Protein AF-A0A0G2YHU0-F1 (afdb_monomer_lite)

pLDDT: mean 93.47, std 5.6, range [60.09, 98.0]

InterPro domains:
  IPR000568 ATP synthase, F0 complex, subunit A [PF00119] (17-122)
  IPR035908 ATP synthase, F0 complex, subunit A superfamily [G3DSA:1.20.120.220] (62-128)
  IPR035908 ATP synthase, F0 complex, subunit A superfamily [SSF81336] (62-127)
  IPR045083 ATP synthase, F0 complex, subunit A, bacterial/mitochondria [PTHR11410] (7-128)

Sequence (128 aa):
MNENLFASFATPTMMGLPIVILIIMFPSMMFPTPNRLITNRLTTLQQWLIQLTSKQMMTIHNKKGQTWTLMLMSLILFIGSTNLLGLLPHSFTPTTQLSMNLGMAIPLWAGAVITGFRYKTKASLAHF

Secondary structure (DSSP, 8-state):
-HHHHHGGGSPPEETTEETHHHHHHHHHHTS----SSS--HHHHHHHHHHHHHHHHHHTTS-TTGGGGHHHHHHHHHHHHHHHHHTTSTT---GGGSHHHHHHHHHHHHHHHHHHHHHHHHHHHHHT-

Structure (mmCIF, N/CA/C/O backbone):
data_AF-A0A0G2YHU0-F1
#
_entry.id   AF-A0A0G2YHU0-F1
#
loop_
_atom_site.group_PDB
_atom_site.id
_atom_site.type_symbol
_atom_site.label_atom_id
_atom_site.label_alt_id
_atom_site.label_comp_id
_atom_site.label_asym_id
_atom_site.label_entity_id
_atom_site.label_seq_id
_atom_site.pdbx_PDB_ins_code
_atom_site.Cartn_x
_atom_site.Cartn_y
_atom_site.Cartn_z
_atom_site.occupancy
_atom_site.B_iso_or_equiv
_atom_site.auth_seq_id
_atom_site.auth_comp_id
_atom_site.auth_asym_id
_atom_site.auth_atom_id
_atom_site.pdbx_PDB_model_num
ATOM 1 N N . MET A 1 1 ? 0.581 1.661 -36.423 1.00 60.09 1 MET A N 1
ATOM 2 C CA . MET A 1 1 ? 1.246 2.429 -35.343 1.00 60.09 1 MET A CA 1
ATOM 3 C C . MET A 1 1 ? 0.395 2.559 -34.080 1.00 60.09 1 MET A C 1
ATOM 5 O O . MET A 1 1 ? 0.987 2.510 -33.013 1.00 60.09 1 MET A O 1
ATOM 9 N N . ASN A 1 2 ? -0.942 2.663 -34.159 1.00 61.50 2 ASN A N 1
ATOM 10 C CA . ASN A 1 2 ? -1.794 2.845 -32.968 1.00 61.50 2 ASN A CA 1
ATOM 11 C C . ASN A 1 2 ? -1.689 1.732 -31.908 1.00 61.50 2 ASN A C 1
ATOM 13 O O . ASN A 1 2 ? -1.713 2.041 -30.722 1.00 61.50 2 ASN A O 1
ATOM 17 N N . GLU A 1 3 ? -1.522 0.464 -32.294 1.00 66.69 3 GLU A N 1
ATOM 18 C CA . GLU A 1 3 ? -1.459 -0.634 -31.311 1.00 66.69 3 GLU A CA 1
ATOM 19 C C . GLU A 1 3 ? -0.135 -0.701 -30.537 1.00 66.69 3 GLU A C 1
ATOM 21 O O . GLU A 1 3 ? -0.108 -1.144 -29.390 1.00 66.69 3 GLU A O 1
ATOM 26 N N . ASN A 1 4 ? 0.958 -0.175 -31.102 1.00 79.38 4 ASN A N 1
ATOM 27 C CA . ASN A 1 4 ? 2.273 -0.231 -30.457 1.00 79.38 4 ASN A CA 1
ATOM 28 C C . ASN A 1 4 ? 2.340 0.620 -29.181 1.00 79.38 4 ASN A C 1
ATOM 30 O O . ASN A 1 4 ? 3.145 0.328 -28.302 1.00 79.38 4 ASN A O 1
ATOM 34 N N . LEU A 1 5 ? 1.490 1.646 -29.059 1.00 85.31 5 LEU A N 1
ATOM 35 C CA . LEU A 1 5 ? 1.398 2.461 -27.844 1.00 85.31 5 LEU A CA 1
ATOM 36 C C . LEU A 1 5 ? 0.709 1.709 -26.697 1.00 85.31 5 LEU A C 1
ATOM 38 O O . LEU A 1 5 ? 1.032 1.946 -25.535 1.00 85.31 5 LEU A O 1
ATOM 42 N N . PHE A 1 6 ? -0.217 0.796 -27.013 1.00 88.56 6 PHE A N 1
ATOM 43 C CA . PHE A 1 6 ? -0.981 0.050 -26.012 1.00 88.56 6 PHE A CA 1
ATOM 44 C C . PHE A 1 6 ? -0.395 -1.322 -25.676 1.00 88.56 6 PHE A C 1
ATOM 46 O O . PHE A 1 6 ? -0.786 -1.918 -24.672 1.00 88.56 6 PHE A O 1
ATOM 53 N N . ALA A 1 7 ? 0.575 -1.800 -26.459 1.00 87.75 7 ALA A N 1
ATOM 54 C CA . ALA A 1 7 ? 1.242 -3.080 -26.238 1.00 87.75 7 ALA A CA 1
ATOM 55 C C . ALA A 1 7 ? 1.807 -3.221 -24.810 1.00 87.75 7 ALA A C 1
ATOM 57 O O . ALA A 1 7 ? 1.700 -4.288 -24.215 1.00 87.75 7 ALA A O 1
ATOM 58 N N . SER A 1 8 ? 2.321 -2.136 -24.220 1.00 85.25 8 SER A N 1
ATOM 59 C CA . SER A 1 8 ? 2.846 -2.131 -22.845 1.00 85.25 8 SER A CA 1
ATOM 60 C C . SER A 1 8 ? 1.781 -2.326 -21.759 1.00 85.25 8 SER A C 1
ATOM 62 O O . SER A 1 8 ? 2.130 -2.668 -20.633 1.00 85.25 8 SER A O 1
ATOM 64 N N . PHE A 1 9 ? 0.497 -2.114 -22.067 1.00 90.38 9 PHE A N 1
ATOM 65 C CA . PHE A 1 9 ? -0.610 -2.342 -21.132 1.00 90.38 9 PHE A CA 1
ATOM 66 C C . PHE A 1 9 ? -1.238 -3.725 -21.294 1.00 90.38 9 PHE A C 1
ATOM 68 O O . PHE A 1 9 ? -1.988 -4.150 -20.417 1.00 90.38 9 PHE A O 1
ATOM 75 N N . ALA A 1 10 ? -0.950 -4.445 -22.380 1.00 91.62 10 ALA A N 1
ATOM 76 C CA . ALA A 1 10 ? -1.427 -5.810 -22.546 1.00 91.62 10 ALA A CA 1
ATOM 77 C C . ALA A 1 10 ? -0.808 -6.716 -21.473 1.00 91.62 10 ALA A C 1
ATOM 79 O O . ALA A 1 10 ? 0.383 -6.637 -21.177 1.00 91.62 10 ALA A O 1
ATOM 80 N N . THR A 1 11 ? -1.623 -7.584 -20.874 1.00 91.25 11 THR A N 1
ATOM 81 C CA . THR A 1 11 ? -1.160 -8.503 -19.830 1.00 91.25 11 THR A CA 1
ATOM 82 C C . THR A 1 11 ? -0.108 -9.463 -20.398 1.00 91.25 11 THR A C 1
ATOM 84 O O . THR A 1 11 ? -0.439 -10.227 -21.309 1.00 91.25 11 THR A O 1
ATOM 87 N N . PRO A 1 12 ? 1.134 -9.479 -19.880 1.00 91.50 12 PRO A N 1
ATOM 88 C CA . PRO A 1 12 ? 2.187 -10.332 -20.414 1.00 91.50 12 PRO A CA 1
ATOM 89 C C . PRO A 1 12 ? 1.901 -11.819 -20.172 1.00 91.50 12 PRO A C 1
ATOM 91 O O . PRO A 1 12 ? 1.758 -12.280 -19.034 1.00 91.50 12 PRO A O 1
ATOM 94 N N . THR A 1 13 ? 1.887 -12.579 -21.264 1.00 92.88 13 THR A N 1
ATOM 95 C CA . THR A 1 13 ? 1.792 -14.043 -21.282 1.00 92.88 13 THR A CA 1
ATOM 96 C C . THR A 1 13 ? 2.961 -14.619 -22.074 1.00 92.88 13 THR A C 1
ATOM 98 O O . THR A 1 13 ? 3.252 -14.132 -23.165 1.00 92.88 13 THR A O 1
ATOM 101 N N . MET A 1 14 ? 3.611 -15.670 -21.576 1.00 92.50 14 MET A N 1
ATOM 102 C CA . MET A 1 14 ? 4.682 -16.382 -22.287 1.00 92.50 14 MET A CA 1
ATOM 103 C C . MET A 1 14 ? 4.335 -17.864 -22.336 1.00 92.50 14 MET A C 1
ATOM 105 O O . MET A 1 14 ? 3.981 -18.446 -21.316 1.00 92.50 14 MET A O 1
ATOM 109 N N . MET A 1 15 ? 4.396 -18.463 -23.531 1.00 92.19 15 MET A N 1
ATOM 110 C CA . MET A 1 15 ? 4.031 -19.872 -23.763 1.00 92.19 15 MET A CA 1
ATOM 111 C C . MET A 1 15 ? 2.635 -20.244 -23.214 1.00 92.19 15 MET A C 1
ATOM 113 O O . MET A 1 15 ? 2.426 -21.343 -22.713 1.00 92.19 15 MET A O 1
ATOM 117 N N . GLY A 1 16 ? 1.678 -19.308 -23.265 1.00 90.62 16 GLY A N 1
ATOM 118 C CA . GLY A 1 16 ? 0.319 -19.502 -22.737 1.00 90.62 16 GLY A CA 1
ATOM 119 C C . GLY A 1 16 ? 0.177 -19.366 -21.214 1.00 90.62 16 GLY A C 1
ATOM 120 O O . GLY A 1 16 ? -0.939 -19.450 -20.709 1.00 90.62 16 GLY A O 1
ATOM 121 N N . LEU A 1 17 ? 1.263 -19.109 -20.476 1.00 92.75 17 LEU A N 1
ATOM 122 C CA . LEU A 1 17 ? 1.236 -18.884 -19.029 1.00 92.75 17 LEU A CA 1
ATOM 123 C C . LEU A 1 17 ? 1.230 -17.380 -18.694 1.00 92.75 17 LEU A C 1
ATOM 125 O O . LEU A 1 17 ? 2.018 -16.621 -19.270 1.00 92.75 17 LEU A O 1
ATOM 129 N N . PRO A 1 18 ? 0.384 -16.922 -17.750 1.00 91.62 18 PRO A N 1
ATOM 130 C CA . PRO A 1 18 ? 0.353 -15.525 -17.330 1.00 91.62 18 PRO A CA 1
ATOM 131 C C . PRO A 1 18 ? 1.570 -15.186 -16.458 1.00 91.62 18 PRO A C 1
ATOM 133 O O . PRO A 1 18 ? 1.676 -15.618 -15.311 1.00 91.62 18 PRO A O 1
ATOM 136 N N . ILE A 1 19 ? 2.473 -14.346 -16.971 1.00 93.81 19 ILE A N 1
ATOM 137 C CA . ILE A 1 19 ? 3.675 -13.896 -16.239 1.00 93.81 19 ILE A CA 1
ATOM 138 C C . ILE A 1 19 ? 3.322 -12.822 -15.204 1.00 93.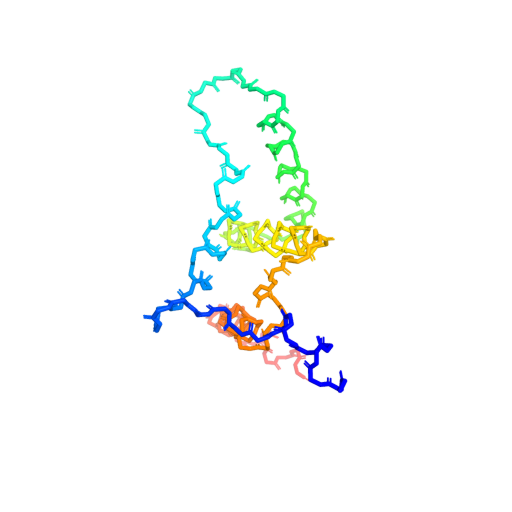81 19 ILE A C 1
ATOM 140 O O . ILE A 1 19 ? 4.078 -12.574 -14.268 1.00 93.81 19 ILE A O 1
ATOM 144 N N . VAL A 1 20 ? 2.140 -12.214 -15.330 1.00 93.50 20 VAL A N 1
ATOM 145 C CA . VAL A 1 20 ? 1.627 -11.178 -14.423 1.00 93.50 20 VAL A CA 1
ATOM 146 C C . VAL A 1 20 ? 1.754 -11.578 -12.949 1.00 93.50 20 VAL A C 1
ATOM 148 O O . VAL A 1 20 ? 2.082 -10.733 -12.124 1.00 93.50 20 VAL A O 1
ATOM 151 N N . ILE A 1 21 ? 1.576 -12.860 -12.614 1.00 92.50 21 ILE A N 1
ATOM 152 C CA . ILE A 1 21 ? 1.704 -13.362 -11.238 1.00 92.50 21 ILE A CA 1
ATOM 153 C C . ILE A 1 21 ? 3.120 -13.129 -10.690 1.00 92.50 21 ILE A C 1
ATOM 155 O O . ILE A 1 21 ? 3.273 -12.652 -9.567 1.00 92.50 21 ILE A O 1
ATOM 159 N N . LEU A 1 22 ? 4.158 -13.400 -11.485 1.00 93.00 22 LEU A N 1
ATOM 160 C CA . LEU A 1 22 ? 5.547 -13.160 -11.083 1.00 93.00 22 LEU A CA 1
ATOM 161 C C . LEU A 1 22 ? 5.812 -11.667 -10.873 1.00 93.00 22 LEU A C 1
ATOM 163 O O . LEU A 1 22 ? 6.460 -11.287 -9.900 1.00 93.00 22 LEU A O 1
ATOM 167 N N . ILE A 1 23 ? 5.258 -10.821 -11.744 1.00 93.50 23 ILE A N 1
ATOM 168 C CA . ILE A 1 23 ? 5.397 -9.362 -11.655 1.00 93.50 23 ILE A CA 1
ATOM 169 C C . ILE A 1 23 ? 4.712 -8.829 -10.391 1.00 93.50 23 ILE A C 1
ATOM 171 O O . ILE A 1 23 ? 5.285 -8.003 -9.689 1.00 93.50 23 ILE A O 1
ATOM 175 N N . ILE A 1 24 ? 3.520 -9.333 -10.055 1.00 95.12 24 ILE A N 1
ATOM 176 C CA . ILE A 1 24 ? 2.794 -8.964 -8.829 1.00 95.12 24 ILE A CA 1
ATOM 177 C C . ILE A 1 24 ? 3.562 -9.390 -7.571 1.00 95.12 24 ILE A C 1
ATOM 179 O O . ILE A 1 24 ? 3.538 -8.674 -6.572 1.00 95.12 24 ILE A O 1
ATOM 183 N N . MET A 1 25 ? 4.256 -10.530 -7.602 1.00 94.31 25 MET A N 1
ATOM 184 C CA . MET A 1 25 ? 5.031 -11.021 -6.458 1.00 94.31 25 MET A CA 1
ATOM 185 C C . MET A 1 25 ? 6.376 -10.307 -6.292 1.00 94.31 25 MET A C 1
ATOM 187 O O . MET A 1 25 ? 6.897 -10.243 -5.179 1.00 94.31 25 MET A O 1
ATOM 191 N N . PHE A 1 26 ? 6.938 -9.737 -7.358 1.00 94.44 26 PHE A N 1
ATOM 192 C CA . PHE A 1 26 ? 8.269 -9.130 -7.344 1.00 94.44 26 PHE A CA 1
ATOM 193 C C . PHE A 1 26 ? 8.476 -8.029 -6.277 1.00 94.44 26 PHE A C 1
ATOM 195 O O . PHE A 1 26 ? 9.473 -8.101 -5.555 1.00 94.44 26 PHE A O 1
ATOM 202 N N . PRO A 1 27 ? 7.555 -7.063 -6.069 1.00 93.00 27 PRO A N 1
ATOM 203 C CA . PRO A 1 27 ? 7.727 -6.035 -5.044 1.00 93.00 27 PRO A CA 1
ATOM 204 C C . PRO A 1 27 ? 7.888 -6.590 -3.625 1.00 93.00 27 PRO A C 1
ATOM 206 O O . PRO A 1 27 ? 8.575 -5.979 -2.810 1.00 93.00 27 PRO A O 1
ATOM 209 N N . SER A 1 28 ? 7.315 -7.762 -3.321 1.00 92.50 28 SER A N 1
ATOM 210 C CA . SER A 1 28 ? 7.458 -8.386 -1.997 1.00 92.50 28 SER A CA 1
ATOM 211 C C . SER A 1 28 ? 8.910 -8.759 -1.683 1.00 92.50 28 SER A C 1
ATOM 213 O O . SER A 1 28 ? 9.350 -8.635 -0.542 1.00 92.50 28 SER A O 1
ATOM 215 N N . MET A 1 29 ? 9.689 -9.123 -2.705 1.00 93.44 29 MET A N 1
ATOM 216 C CA . MET A 1 29 ? 11.103 -9.470 -2.558 1.00 93.44 29 MET A CA 1
ATOM 217 C C . MET A 1 29 ? 11.969 -8.251 -2.213 1.00 93.44 29 MET A C 1
ATOM 219 O O . MET A 1 29 ? 13.060 -8.408 -1.668 1.00 93.44 29 MET A O 1
ATOM 223 N N . MET A 1 30 ? 11.491 -7.030 -2.489 1.00 93.25 30 MET A N 1
ATOM 224 C CA . MET A 1 30 ? 12.228 -5.796 -2.197 1.00 93.25 30 MET A CA 1
ATOM 225 C C . MET A 1 30 ? 12.220 -5.416 -0.709 1.00 93.25 30 MET A C 1
ATOM 227 O O . MET A 1 30 ? 12.980 -4.528 -0.319 1.00 93.25 30 MET A O 1
ATOM 231 N N . PHE A 1 31 ? 11.404 -6.070 0.125 1.00 94.19 31 PHE A N 1
ATOM 232 C CA . PHE A 1 31 ? 11.267 -5.787 1.558 1.00 94.19 31 PHE A CA 1
ATOM 233 C C . PHE A 1 31 ? 11.764 -6.962 2.420 1.00 94.19 31 PHE A C 1
ATOM 235 O O . PHE A 1 31 ? 10.958 -7.720 2.963 1.00 94.19 31 PHE A O 1
ATOM 242 N N . PRO A 1 32 ? 13.089 -7.149 2.566 1.00 92.50 32 PRO A N 1
ATOM 243 C CA . PRO A 1 32 ? 13.632 -8.233 3.377 1.00 92.50 32 PRO A CA 1
ATOM 244 C C . PRO A 1 32 ? 13.381 -8.016 4.877 1.00 92.50 32 PRO A C 1
ATOM 246 O O . PRO A 1 32 ? 13.513 -6.907 5.397 1.00 92.50 32 PRO A O 1
ATOM 249 N N . THR A 1 33 ? 13.095 -9.105 5.597 1.00 90.69 33 THR A N 1
ATOM 250 C CA . THR A 1 33 ? 12.843 -9.108 7.048 1.00 90.69 33 THR A CA 1
ATOM 251 C C . THR A 1 33 ? 13.985 -9.797 7.810 1.00 90.69 33 THR A C 1
ATOM 253 O O . THR A 1 33 ? 13.961 -11.017 7.989 1.00 90.69 33 THR A O 1
ATOM 256 N N . PRO A 1 34 ? 15.024 -9.060 8.244 1.00 91.00 34 PRO A N 1
ATOM 257 C CA . PRO A 1 34 ? 16.129 -9.631 9.012 1.00 91.00 34 PRO A CA 1
ATOM 258 C C . PRO A 1 34 ? 15.745 -9.869 10.482 1.00 91.00 34 PRO A C 1
ATOM 260 O O . PRO A 1 34 ? 15.119 -9.024 11.112 1.00 91.00 34 PRO A O 1
ATOM 263 N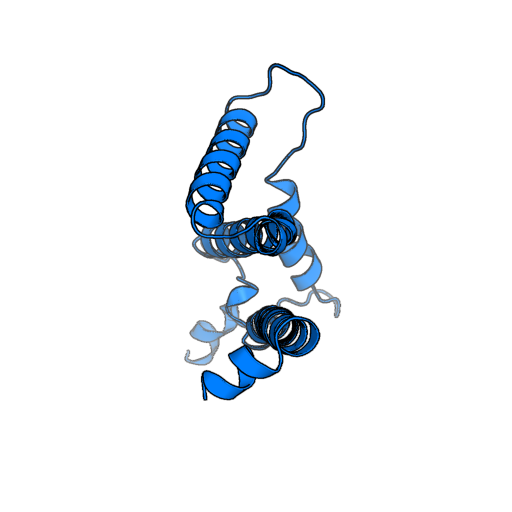 N . ASN A 1 35 ? 16.235 -10.965 11.067 1.00 92.38 35 ASN A N 1
ATOM 264 C CA . ASN A 1 35 ? 16.037 -11.293 12.491 1.00 92.38 35 ASN A CA 1
ATOM 265 C C . ASN A 1 35 ? 17.119 -10.701 13.421 1.00 92.38 35 ASN A C 1
ATOM 267 O O . ASN A 1 35 ? 17.237 -11.101 14.576 1.00 92.38 35 ASN A O 1
ATOM 271 N N . ARG A 1 36 ? 17.963 -9.790 12.920 1.00 92.50 36 ARG A N 1
ATOM 272 C CA . ARG A 1 36 ? 19.052 -9.161 13.690 1.00 92.50 36 ARG A CA 1
ATOM 273 C C . ARG A 1 36 ? 18.618 -7.785 14.189 1.00 92.50 36 ARG A C 1
ATOM 275 O O . ARG A 1 36 ? 17.923 -7.076 13.473 1.00 92.50 36 ARG A O 1
ATOM 282 N N . LEU A 1 37 ? 19.086 -7.388 15.375 1.00 88.75 37 LEU A N 1
ATOM 283 C CA . LEU A 1 37 ? 18.810 -6.063 15.945 1.00 88.75 37 LEU A CA 1
ATOM 284 C C . LEU A 1 37 ? 19.399 -4.932 15.082 1.00 88.75 37 LEU A C 1
ATOM 286 O O . LEU A 1 37 ? 18.721 -3.957 14.776 1.00 88.75 37 LEU A O 1
ATOM 290 N N . ILE A 1 38 ? 20.662 -5.083 14.673 1.00 92.31 38 ILE A N 1
ATOM 291 C CA . ILE A 1 38 ? 21.336 -4.161 13.756 1.00 92.31 38 ILE A CA 1
ATOM 292 C C . ILE A 1 38 ? 21.225 -4.745 12.352 1.00 92.31 38 ILE A C 1
ATOM 294 O O . ILE A 1 38 ? 21.687 -5.859 12.089 1.00 92.31 38 ILE A O 1
ATOM 298 N N . THR A 1 39 ? 20.583 -3.995 11.462 1.00 94.81 39 THR A N 1
ATOM 299 C CA . THR A 1 39 ? 20.281 -4.418 10.093 1.00 94.81 39 THR A CA 1
ATOM 300 C C . THR A 1 39 ? 21.029 -3.553 9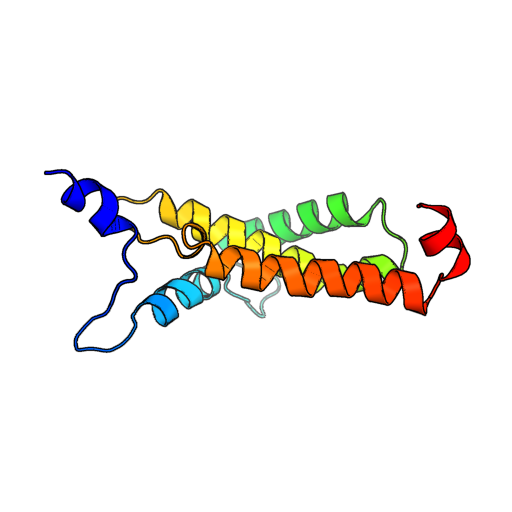.075 1.00 94.81 39 THR A C 1
ATOM 302 O O . THR A 1 39 ? 21.726 -2.603 9.434 1.00 94.81 39 THR A O 1
ATOM 305 N N . ASN A 1 40 ? 20.923 -3.891 7.789 1.00 94.12 40 ASN A N 1
ATOM 306 C CA . ASN A 1 40 ? 21.577 -3.132 6.724 1.00 94.12 40 ASN A CA 1
ATOM 307 C C . ASN A 1 40 ? 20.894 -1.772 6.502 1.00 94.12 40 ASN A C 1
ATOM 309 O O . ASN A 1 40 ? 19.724 -1.582 6.822 1.00 94.12 40 ASN A O 1
ATOM 313 N N . ARG A 1 41 ? 21.603 -0.828 5.868 1.00 94.81 41 ARG A N 1
ATOM 314 C CA . ARG A 1 41 ? 21.095 0.539 5.620 1.00 94.81 41 ARG A CA 1
ATOM 315 C C . ARG A 1 41 ? 19.750 0.578 4.881 1.00 94.81 41 ARG A C 1
ATOM 317 O O . ARG A 1 41 ? 18.926 1.444 5.143 1.00 94.81 41 ARG A O 1
ATOM 324 N N . LEU A 1 42 ? 19.532 -0.358 3.953 1.00 95.00 42 LEU A N 1
ATOM 325 C CA . LEU A 1 42 ? 18.274 -0.452 3.212 1.00 95.00 42 LEU A CA 1
ATOM 326 C C . LEU A 1 42 ? 17.110 -0.840 4.134 1.00 95.00 42 LEU A C 1
ATOM 328 O O . LEU A 1 42 ? 16.071 -0.186 4.125 1.00 95.00 42 LEU A O 1
ATOM 332 N N . THR A 1 43 ? 17.296 -1.873 4.957 1.00 95.19 43 THR A N 1
ATOM 333 C CA . THR A 1 43 ? 16.261 -2.364 5.876 1.00 95.19 43 THR A CA 1
ATOM 334 C C . THR A 1 43 ? 15.966 -1.363 6.982 1.00 95.19 43 THR A C 1
ATOM 336 O O . THR A 1 43 ? 14.803 -1.197 7.338 1.00 95.19 43 THR A O 1
ATOM 339 N N . THR A 1 44 ? 16.973 -0.644 7.489 1.00 95.69 44 THR A N 1
ATOM 340 C CA . THR A 1 44 ? 16.740 0.422 8.475 1.00 95.69 44 THR A CA 1
ATOM 341 C C . THR A 1 44 ? 15.919 1.566 7.881 1.00 95.69 44 THR A C 1
ATOM 343 O O . THR A 1 44 ? 14.997 2.048 8.534 1.00 95.69 44 THR A O 1
ATOM 346 N N . LEU A 1 45 ? 16.189 1.969 6.634 1.00 96.00 45 LEU A N 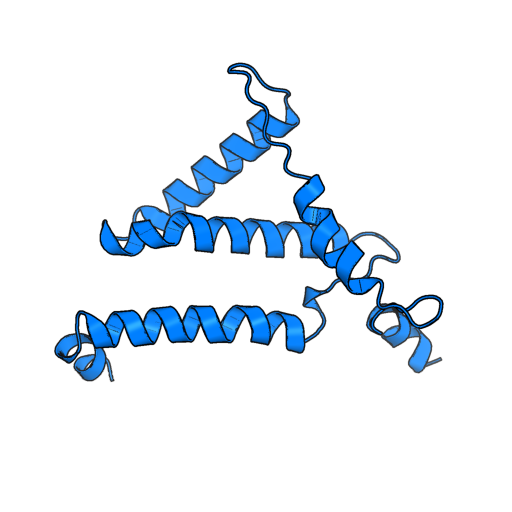1
ATOM 347 C CA . LEU A 1 45 ? 15.417 3.008 5.947 1.00 96.00 45 LEU A CA 1
ATOM 348 C C . LEU A 1 45 ? 13.975 2.562 5.682 1.00 96.00 45 LEU A C 1
ATOM 350 O O . LEU A 1 45 ? 13.045 3.331 5.920 1.00 96.00 45 LEU A O 1
ATOM 354 N N . GLN A 1 46 ? 13.772 1.316 5.245 1.00 95.50 46 GLN A N 1
ATOM 355 C CA . GLN A 1 46 ? 12.436 0.743 5.058 1.00 95.50 46 GLN A CA 1
ATOM 356 C C . GLN A 1 46 ? 11.652 0.698 6.375 1.00 95.50 46 GLN A C 1
ATOM 358 O O . GLN A 1 46 ? 10.512 1.152 6.421 1.00 95.50 46 GLN A O 1
ATOM 363 N N . GLN A 1 47 ? 12.264 0.215 7.460 1.00 95.19 47 GLN A N 1
ATOM 364 C CA . GLN A 1 47 ? 11.643 0.190 8.788 1.00 95.19 47 GLN A CA 1
ATOM 365 C C . GLN A 1 47 ? 11.283 1.597 9.273 1.00 95.19 47 GLN A C 1
ATOM 367 O O . GLN A 1 47 ? 10.178 1.814 9.769 1.00 95.19 47 GLN A O 1
ATOM 372 N N . TRP A 1 48 ? 12.181 2.565 9.077 1.00 96.62 48 TRP A N 1
ATOM 373 C CA . TRP A 1 48 ? 11.939 3.959 9.436 1.00 96.62 48 TRP A CA 1
ATOM 374 C C . TRP A 1 48 ? 10.763 4.558 8.654 1.00 96.62 48 TRP A C 1
ATOM 376 O O . TRP A 1 48 ? 9.881 5.179 9.251 1.00 96.62 48 TRP A O 1
ATOM 386 N N . LEU A 1 49 ? 10.692 4.312 7.342 1.00 96.88 49 LEU A N 1
ATOM 387 C CA . LEU A 1 49 ? 9.586 4.767 6.498 1.00 96.88 49 LEU A CA 1
ATOM 388 C C . LEU A 1 49 ? 8.252 4.153 6.939 1.00 96.88 49 LEU A C 1
ATOM 390 O O . LEU A 1 49 ? 7.262 4.875 7.070 1.00 96.88 49 LEU A O 1
ATOM 394 N N . ILE A 1 50 ? 8.226 2.846 7.219 1.00 96.88 50 ILE A N 1
ATOM 395 C CA . ILE A 1 50 ? 7.031 2.142 7.706 1.00 96.88 50 ILE A CA 1
ATOM 396 C C . ILE A 1 50 ? 6.571 2.726 9.042 1.00 96.88 50 ILE A C 1
ATOM 398 O O . ILE A 1 50 ? 5.388 3.004 9.211 1.00 96.88 50 ILE A O 1
ATOM 402 N N . GLN A 1 51 ? 7.492 2.971 9.974 1.00 96.75 51 GLN A N 1
ATOM 403 C CA . GLN A 1 51 ? 7.160 3.522 11.287 1.00 96.75 51 GLN A CA 1
ATOM 404 C C . GLN A 1 51 ? 6.621 4.954 11.197 1.00 96.75 51 GLN A C 1
ATOM 406 O O . GLN A 1 51 ? 5.665 5.305 11.894 1.00 96.75 51 GLN A O 1
ATOM 411 N N . LEU A 1 52 ? 7.225 5.792 10.353 1.00 98.00 52 LEU A N 1
ATOM 412 C CA . LEU A 1 52 ? 6.792 7.173 10.158 1.00 98.00 52 LEU A CA 1
ATOM 413 C C . LEU A 1 52 ? 5.373 7.221 9.580 1.00 98.00 52 LEU A C 1
ATOM 415 O O . LEU A 1 52 ? 4.497 7.885 10.136 1.00 98.00 52 LEU A O 1
ATOM 419 N N . THR A 1 53 ? 5.148 6.485 8.493 1.00 97.25 53 THR A N 1
ATOM 420 C CA . THR A 1 53 ? 3.859 6.435 7.789 1.00 97.25 53 THR A CA 1
ATOM 421 C C . THR A 1 53 ? 2.766 5.822 8.661 1.00 97.25 53 THR A C 1
ATOM 423 O O . THR A 1 53 ? 1.699 6.423 8.805 1.00 97.25 53 THR A O 1
ATOM 426 N N . SER A 1 54 ? 3.044 4.706 9.345 1.00 97.25 54 SER A N 1
ATOM 427 C CA . SER A 1 54 ? 2.079 4.088 10.259 1.00 97.25 54 SER A CA 1
ATOM 428 C C . SER A 1 54 ? 1.715 5.027 11.404 1.00 97.25 54 SER A C 1
ATOM 430 O O . SER A 1 54 ? 0.542 5.152 11.751 1.00 97.25 54 SER A O 1
ATOM 432 N N . LYS A 1 55 ? 2.703 5.727 11.979 1.00 96.38 55 LYS A N 1
ATOM 433 C CA . LYS A 1 55 ? 2.463 6.697 13.050 1.00 96.38 55 LYS A CA 1
ATOM 434 C C . LYS A 1 55 ? 1.576 7.830 12.552 1.00 96.38 55 LYS A C 1
ATOM 436 O O . LYS A 1 55 ? 0.567 8.106 13.189 1.00 96.38 55 LYS A O 1
ATOM 441 N N . GLN A 1 56 ? 1.918 8.455 11.427 1.00 95.88 56 GLN A N 1
ATOM 442 C CA . GLN A 1 56 ? 1.161 9.586 10.889 1.00 95.88 56 GLN A CA 1
ATOM 443 C C . GLN A 1 56 ? -0.292 9.208 10.582 1.00 95.88 56 GLN A C 1
ATOM 445 O O . GLN A 1 56 ? -1.199 9.897 11.046 1.00 95.88 56 GLN A O 1
ATOM 450 N N . MET A 1 57 ? -0.532 8.081 9.907 1.00 96.06 57 MET A N 1
ATOM 451 C CA . MET A 1 57 ? -1.890 7.660 9.540 1.00 96.06 57 MET A CA 1
ATOM 452 C C . MET A 1 57 ? -2.748 7.250 10.741 1.00 96.06 57 MET A C 1
ATOM 454 O O . MET A 1 57 ? -3.948 7.529 10.787 1.00 96.06 57 MET A O 1
ATOM 458 N N . MET A 1 58 ? -2.154 6.584 11.730 1.00 96.50 58 MET A N 1
ATOM 459 C CA . MET A 1 58 ? -2.910 5.990 12.837 1.00 96.50 58 MET A CA 1
ATOM 460 C C . MET A 1 58 ? -3.141 6.942 14.010 1.00 96.50 58 MET A C 1
ATOM 462 O O . MET A 1 58 ? -3.895 6.593 14.919 1.00 96.50 58 MET A O 1
ATOM 466 N N . THR A 1 59 ? -2.555 8.144 13.987 1.00 96.25 59 THR A N 1
ATOM 467 C CA . THR A 1 59 ? -2.744 9.158 15.042 1.00 96.25 59 THR A CA 1
ATOM 468 C C . THR A 1 59 ? -4.203 9.580 15.220 1.00 96.25 59 THR A C 1
ATOM 470 O O . THR A 1 59 ? -4.640 9.794 16.346 1.00 96.25 59 THR A O 1
ATOM 473 N N . ILE A 1 60 ? -4.966 9.660 14.128 1.00 95.56 60 ILE A N 1
ATOM 474 C CA . ILE A 1 60 ? -6.370 10.111 14.119 1.00 95.56 60 ILE A CA 1
ATOM 475 C C . ILE A 1 60 ? -7.330 8.970 14.516 1.00 95.56 60 ILE A C 1
ATOM 477 O O . ILE A 1 60 ? -8.473 9.196 14.912 1.00 95.56 60 ILE A 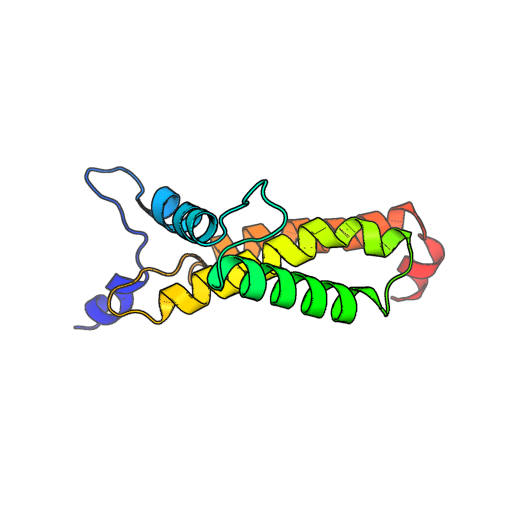O 1
ATOM 481 N N . HIS A 1 61 ? -6.872 7.719 14.427 1.00 95.56 61 HIS A N 1
ATOM 482 C CA . HIS A 1 61 ? -7.710 6.538 14.589 1.00 95.56 61 HIS A CA 1
ATOM 483 C C . HIS A 1 61 ? -7.733 6.038 16.040 1.00 95.56 61 HIS A C 1
ATOM 485 O O . HIS A 1 61 ? -6.725 6.017 16.743 1.00 95.56 61 HIS A O 1
ATOM 491 N N . ASN A 1 62 ? -8.898 5.561 16.488 1.00 95.06 62 ASN A N 1
ATOM 492 C CA . ASN A 1 62 ? -9.042 4.909 17.792 1.00 95.06 62 ASN A CA 1
ATOM 493 C C . ASN A 1 62 ? -8.442 3.486 17.796 1.00 95.06 62 ASN A C 1
ATOM 495 O O . ASN A 1 62 ? -8.134 2.926 16.746 1.00 95.06 62 ASN A O 1
ATOM 499 N N . LYS A 1 63 ? -8.353 2.849 18.974 1.00 93.94 63 LYS A N 1
ATOM 500 C CA . LYS A 1 63 ? -7.793 1.488 19.126 1.00 93.94 63 LYS A CA 1
ATOM 501 C C . LYS A 1 63 ? -8.423 0.446 18.188 1.00 93.94 63 LYS A C 1
ATOM 503 O O . LYS A 1 63 ? -7.725 -0.437 17.707 1.00 93.94 63 LYS A O 1
ATOM 508 N N . LYS A 1 64 ? -9.732 0.545 17.910 1.00 93.06 64 LYS A N 1
ATOM 509 C CA . LYS A 1 64 ? -10.410 -0.356 16.961 1.00 93.06 64 LYS A CA 1
ATOM 510 C C . LYS A 1 64 ? -9.963 -0.087 15.522 1.00 93.06 64 LYS A C 1
ATOM 512 O O . LYS A 1 64 ? -9.664 -1.039 14.815 1.00 93.06 64 LYS A O 1
ATOM 517 N N . GLY A 1 65 ? -9.858 1.173 15.103 1.00 92.50 65 GLY A N 1
ATOM 518 C CA . GLY A 1 65 ? -9.333 1.546 13.785 1.00 92.50 65 GLY A CA 1
ATOM 519 C C . GLY A 1 65 ? -7.871 1.139 13.598 1.00 92.50 65 GLY A C 1
ATOM 520 O O . GLY A 1 65 ? -7.508 0.621 12.550 1.00 92.50 65 GLY A O 1
ATOM 521 N N . GLN A 1 66 ? -7.054 1.242 14.648 1.00 95.81 66 GLN A N 1
ATOM 522 C CA . GLN A 1 66 ? -5.649 0.821 14.625 1.00 95.81 66 GLN A CA 1
ATOM 523 C C . GLN A 1 66 ? -5.460 -0.683 14.359 1.00 95.81 66 GLN A C 1
ATOM 525 O O . GLN A 1 66 ? -4.383 -1.091 13.930 1.00 95.81 66 GLN A O 1
ATOM 530 N N . THR A 1 67 ? -6.488 -1.524 14.520 1.00 95.94 67 THR A N 1
ATOM 531 C CA . THR A 1 67 ? -6.401 -2.942 14.115 1.00 95.94 67 THR A CA 1
ATOM 532 C C . THR A 1 67 ? -6.215 -3.120 12.603 1.00 95.94 67 THR A C 1
ATOM 534 O O . THR A 1 67 ? -5.648 -4.120 12.172 1.00 95.94 67 THR A O 1
ATOM 537 N N . TRP A 1 68 ? -6.600 -2.126 11.795 1.00 96.44 68 TRP A N 1
ATOM 538 C CA . TRP A 1 68 ? -6.431 -2.127 10.339 1.00 96.44 68 TRP A CA 1
ATOM 539 C C . TRP A 1 68 ? -5.036 -1.678 9.887 1.00 96.44 68 TRP A C 1
ATOM 541 O O . TRP A 1 68 ? -4.750 -1.692 8.690 1.00 96.44 68 TRP A O 1
ATOM 551 N N . THR A 1 69 ? -4.147 -1.306 10.818 1.00 96.94 69 THR A N 1
ATOM 552 C CA . THR A 1 69 ? -2.820 -0.761 10.488 1.00 96.94 69 THR A CA 1
ATOM 553 C C . THR A 1 69 ? -2.039 -1.679 9.562 1.00 96.94 69 THR A C 1
ATOM 555 O O . THR A 1 69 ? -1.526 -1.217 8.551 1.00 96.94 69 THR A O 1
ATOM 558 N N . LEU A 1 70 ? -1.984 -2.980 9.865 1.00 96.81 70 LEU A N 1
ATOM 559 C CA . LEU A 1 70 ? -1.226 -3.938 9.059 1.00 96.81 70 LEU A CA 1
ATOM 560 C C . LEU A 1 70 ? -1.712 -3.969 7.603 1.00 96.81 70 LEU A C 1
ATOM 562 O O . LEU A 1 70 ? -0.900 -3.932 6.685 1.00 96.81 70 LEU A O 1
ATOM 566 N N . MET A 1 71 ? -3.032 -4.001 7.412 1.00 96.81 71 MET A N 1
ATOM 567 C CA . MET A 1 71 ? -3.674 -4.065 6.099 1.00 96.81 71 MET A CA 1
ATOM 568 C C . MET A 1 71 ? -3.466 -2.780 5.289 1.00 96.81 71 MET A C 1
ATOM 570 O O . MET A 1 71 ? -3.174 -2.838 4.099 1.00 96.81 71 MET A O 1
ATOM 574 N N . LEU A 1 72 ? -3.589 -1.612 5.923 1.00 96.88 72 LEU A N 1
ATOM 575 C CA . LEU A 1 72 ? -3.375 -0.331 5.245 1.00 96.88 72 LEU A CA 1
ATOM 576 C C . LEU A 1 72 ? -1.897 -0.111 4.907 1.00 96.88 72 LEU A C 1
ATOM 578 O O . LEU A 1 72 ? -1.577 0.348 3.811 1.00 96.88 72 LEU A O 1
ATOM 582 N N . MET A 1 73 ? -0.993 -0.494 5.811 1.00 97.38 73 MET A N 1
ATOM 583 C CA . MET A 1 73 ? 0.445 -0.402 5.573 1.00 97.38 73 MET A CA 1
ATOM 584 C C . MET A 1 73 ? 0.903 -1.330 4.449 1.00 97.38 73 MET A C 1
ATOM 586 O O . MET A 1 73 ? 1.663 -0.894 3.585 1.00 97.38 73 MET A O 1
ATOM 590 N N . SER A 1 74 ? 0.430 -2.580 4.412 1.00 95.94 74 SER A N 1
ATOM 591 C CA . SER A 1 74 ? 0.778 -3.503 3.327 1.00 95.94 74 SER A CA 1
ATOM 592 C C . SER A 1 74 ? 0.276 -3.001 1.973 1.00 95.94 74 SER A C 1
ATOM 594 O O . SER A 1 74 ? 1.016 -3.065 0.993 1.00 95.94 74 SER A O 1
ATOM 596 N N . LEU A 1 75 ? -0.931 -2.429 1.920 1.00 96.62 75 LEU A N 1
ATOM 597 C CA . LEU A 1 75 ? -1.492 -1.867 0.695 1.00 96.62 75 LEU A CA 1
ATOM 598 C C . LEU A 1 75 ? -0.695 -0.669 0.173 1.00 96.62 75 LEU A C 1
ATOM 600 O O . LEU A 1 75 ? -0.390 -0.614 -1.016 1.00 96.62 75 LE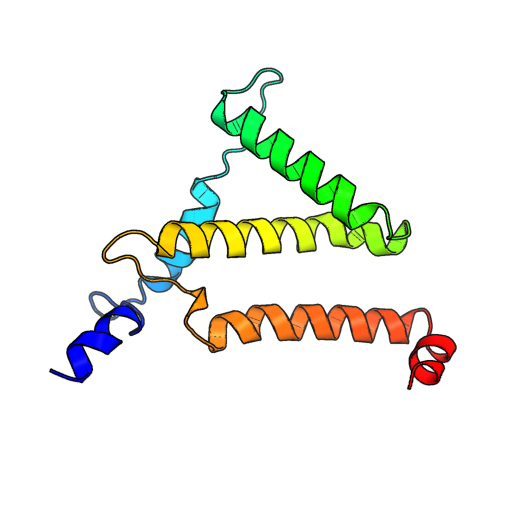U A O 1
ATOM 604 N N . ILE A 1 76 ? -0.330 0.277 1.041 1.00 96.88 76 ILE A N 1
ATOM 605 C CA . ILE A 1 76 ? 0.448 1.456 0.633 1.00 96.88 76 ILE A CA 1
ATOM 606 C C . ILE A 1 76 ? 1.816 1.040 0.101 1.00 96.88 76 ILE A C 1
ATOM 608 O O . ILE A 1 76 ? 2.241 1.529 -0.946 1.00 96.88 76 ILE A O 1
ATOM 612 N N . LEU A 1 77 ? 2.492 0.114 0.785 1.00 96.50 77 LEU A N 1
ATOM 613 C CA . LEU A 1 77 ? 3.779 -0.407 0.329 1.00 96.50 77 LEU A CA 1
ATOM 614 C C . LEU A 1 77 ? 3.644 -1.136 -1.009 1.00 96.50 77 LEU A C 1
ATOM 616 O O . LEU A 1 77 ? 4.470 -0.927 -1.896 1.00 96.50 77 LEU A O 1
ATOM 620 N N . PHE A 1 78 ? 2.600 -1.947 -1.186 1.00 96.31 78 PHE A N 1
ATOM 621 C CA . PHE A 1 78 ? 2.351 -2.675 -2.428 1.00 96.31 78 PHE A CA 1
ATOM 622 C C . PHE A 1 78 ? 2.088 -1.733 -3.611 1.00 96.31 78 PHE A C 1
ATOM 624 O O . PHE A 1 78 ? 2.765 -1.824 -4.635 1.00 96.31 78 PHE A O 1
ATOM 631 N N . ILE A 1 79 ? 1.160 -0.783 -3.472 1.00 97.12 79 ILE A N 1
ATOM 632 C CA . ILE A 1 79 ? 0.836 0.175 -4.540 1.00 97.12 79 ILE A CA 1
ATOM 633 C C . ILE A 1 79 ? 2.033 1.091 -4.821 1.00 97.12 79 ILE A C 1
ATOM 635 O O . ILE A 1 79 ? 2.384 1.321 -5.976 1.00 97.12 79 ILE A O 1
ATOM 639 N N . GLY A 1 80 ? 2.699 1.588 -3.777 1.00 96.81 80 GLY A N 1
ATOM 640 C CA . GLY A 1 80 ? 3.860 2.463 -3.928 1.00 96.81 80 GLY A CA 1
ATOM 641 C C . GLY A 1 80 ? 5.015 1.779 -4.659 1.00 96.81 80 GLY A C 1
ATOM 642 O O . GLY A 1 80 ? 5.568 2.343 -5.599 1.00 96.81 80 GLY A O 1
ATOM 643 N N . SER A 1 81 ? 5.354 0.546 -4.274 1.00 96.06 81 SER A N 1
ATOM 644 C CA . SER A 1 81 ? 6.447 -0.207 -4.902 1.00 96.06 81 SER A CA 1
ATOM 645 C C . SER A 1 81 ? 6.134 -0.633 -6.338 1.00 96.06 81 SER A C 1
ATOM 647 O O . SER A 1 81 ? 6.981 -0.456 -7.212 1.00 96.06 81 SER A O 1
ATOM 649 N N . THR A 1 82 ? 4.922 -1.123 -6.617 1.00 95.69 82 THR A N 1
ATOM 650 C CA . THR A 1 82 ? 4.503 -1.486 -7.986 1.00 95.69 82 THR A CA 1
ATOM 651 C C . THR A 1 82 ? 4.487 -0.283 -8.925 1.00 95.69 82 THR A C 1
ATOM 653 O O . THR A 1 82 ? 4.966 -0.389 -10.053 1.00 95.69 82 THR A O 1
ATOM 656 N N . ASN A 1 83 ? 4.017 0.877 -8.461 1.00 96.69 83 ASN A N 1
ATOM 657 C CA . ASN A 1 83 ? 4.023 2.102 -9.261 1.00 96.69 83 ASN A CA 1
ATOM 658 C C . ASN A 1 83 ? 5.442 2.637 -9.494 1.00 96.69 83 ASN A C 1
ATOM 660 O O . ASN A 1 83 ? 5.746 3.064 -10.604 1.00 96.69 83 ASN A O 1
ATOM 664 N N . LEU A 1 84 ? 6.320 2.589 -8.485 1.00 96.06 84 LEU A N 1
ATOM 665 C CA . LEU A 1 84 ? 7.719 3.010 -8.628 1.00 96.06 84 LEU A CA 1
ATOM 666 C C . LEU A 1 84 ? 8.482 2.133 -9.623 1.00 96.06 84 LEU A C 1
ATOM 668 O O . LEU A 1 84 ? 9.185 2.656 -10.484 1.00 96.06 84 LEU A O 1
ATOM 672 N N . LEU A 1 85 ? 8.314 0.811 -9.542 1.00 94.94 85 LEU A N 1
ATOM 673 C CA . LEU A 1 85 ? 8.887 -0.119 -10.519 1.00 94.94 85 LEU A CA 1
ATOM 674 C C . LEU A 1 85 ? 8.353 0.138 -11.928 1.00 94.94 85 LEU A C 1
ATOM 676 O O . LEU A 1 85 ? 9.087 -0.017 -12.896 1.00 94.94 85 LEU A O 1
ATOM 680 N N . GLY A 1 86 ? 7.107 0.589 -12.017 1.00 93.44 86 GLY A N 1
ATOM 681 C CA . GLY A 1 86 ? 6.435 0.961 -13.249 1.00 93.44 86 GLY A CA 1
ATOM 682 C C . GLY A 1 86 ? 7.006 2.126 -14.034 1.00 93.44 86 GLY A C 1
ATOM 683 O O . GLY A 1 86 ? 6.696 2.290 -15.211 1.00 93.44 86 GLY A O 1
ATOM 684 N N . LEU A 1 87 ? 7.818 2.956 -13.386 1.00 94.56 87 LEU A N 1
ATOM 685 C CA . LEU A 1 87 ? 8.502 4.062 -14.046 1.00 94.56 87 LEU A CA 1
ATOM 686 C C . LEU A 1 87 ? 9.735 3.585 -14.825 1.00 94.56 87 LEU A C 1
ATOM 688 O O . LEU A 1 87 ? 10.302 4.354 -15.600 1.00 94.56 87 LEU A O 1
ATOM 692 N N . LEU A 1 88 ? 10.167 2.334 -14.624 1.00 94.56 88 LEU A N 1
ATOM 693 C CA . LEU A 1 88 ? 11.306 1.775 -15.340 1.00 94.56 88 LEU A CA 1
ATOM 694 C C . LEU A 1 88 ? 10.944 1.507 -16.811 1.00 94.56 88 LEU A C 1
ATOM 696 O O . LEU A 1 88 ? 9.828 1.059 -17.102 1.00 94.56 88 LEU A O 1
ATOM 700 N N . PRO A 1 89 ? 11.884 1.721 -17.752 1.00 91.44 89 PRO A N 1
ATOM 701 C CA . PRO A 1 89 ? 11.660 1.426 -19.162 1.00 91.44 89 PRO A CA 1
ATOM 702 C C . PRO A 1 89 ? 11.225 -0.027 -19.371 1.00 91.44 89 PRO A C 1
ATOM 704 O O . PRO A 1 89 ? 11.816 -0.942 -18.802 1.00 91.44 89 PRO A O 1
ATOM 707 N N . HIS A 1 90 ? 10.205 -0.232 -20.209 1.00 89.88 90 HIS A N 1
ATOM 708 C CA . HIS A 1 90 ? 9.663 -1.553 -20.558 1.00 89.88 90 HIS A CA 1
ATOM 709 C C . HIS A 1 90 ? 9.133 -2.387 -19.375 1.00 89.88 90 HIS A C 1
ATOM 711 O O . HIS A 1 90 ? 8.974 -3.601 -19.499 1.00 89.88 90 HIS A O 1
ATOM 717 N N . SER A 1 91 ? 8.827 -1.755 -18.239 1.00 93.00 91 SER A N 1
ATOM 718 C CA . SER A 1 91 ? 8.168 -2.426 -17.120 1.00 93.00 91 SER A CA 1
ATOM 719 C C . SER A 1 91 ? 6.647 -2.472 -17.311 1.00 93.00 91 SER A C 1
ATOM 721 O O . SER A 1 91 ? 6.018 -1.498 -17.722 1.00 93.00 91 SER A O 1
ATOM 723 N N . PHE A 1 92 ? 6.043 -3.624 -17.012 1.00 92.50 92 PHE A N 1
ATOM 724 C CA . PHE A 1 92 ? 4.590 -3.764 -16.944 1.00 92.50 92 PHE A CA 1
ATOM 725 C C . PHE A 1 92 ? 4.110 -3.442 -15.528 1.00 92.50 92 PHE A C 1
ATOM 727 O O . PHE A 1 92 ? 4.607 -4.009 -14.553 1.00 92.50 92 PHE A O 1
ATOM 734 N N . THR A 1 93 ? 3.109 -2.573 -15.414 1.00 93.56 93 THR A N 1
ATOM 735 C CA . THR A 1 93 ? 2.502 -2.165 -14.142 1.00 93.56 93 THR A CA 1
ATOM 736 C C . THR A 1 93 ? 1.141 -2.820 -13.943 1.00 93.56 93 THR A C 1
ATOM 738 O O . THR A 1 93 ? 0.178 -2.439 -14.612 1.00 93.56 93 THR A O 1
ATOM 741 N N . PRO A 1 94 ? 0.991 -3.746 -12.977 1.00 91.94 94 PRO A N 1
ATOM 742 C CA . PRO A 1 94 ? -0.299 -4.382 -12.706 1.00 91.94 94 PRO A CA 1
ATOM 743 C C . PRO A 1 94 ? -1.412 -3.389 -12.329 1.00 91.94 94 PRO A C 1
ATOM 745 O O . PRO A 1 94 ? -2.578 -3.642 -12.608 1.00 91.94 94 PRO A O 1
ATOM 748 N N . THR A 1 95 ? -1.063 -2.245 -11.733 1.00 94.81 95 THR A N 1
ATOM 749 C CA . THR A 1 95 ? -1.990 -1.179 -11.305 1.00 94.81 95 THR A CA 1
ATOM 750 C C . THR A 1 95 ? -2.615 -0.385 -12.458 1.00 94.81 95 THR A C 1
ATOM 752 O O . THR A 1 95 ? -3.579 0.348 -12.234 1.00 94.81 95 THR A O 1
ATOM 755 N N . THR A 1 96 ? -2.121 -0.534 -13.695 1.00 93.81 96 THR A N 1
ATOM 756 C CA . THR A 1 96 ? -2.774 0.052 -14.885 1.00 93.81 96 THR A CA 1
ATOM 757 C C . THR A 1 96 ? -4.047 -0.688 -15.274 1.00 93.81 96 THR A C 1
ATOM 759 O O . THR A 1 96 ? -4.934 -0.111 -15.902 1.00 93.81 96 THR A O 1
ATOM 762 N N . GLN A 1 97 ? -4.172 -1.952 -14.871 1.00 94.81 97 GLN A N 1
ATOM 763 C CA . GLN A 1 97 ? -5.358 -2.751 -15.121 1.00 94.81 97 GLN A CA 1
ATOM 764 C C . GLN A 1 97 ? -6.453 -2.388 -14.118 1.00 94.81 97 GLN A C 1
ATOM 766 O O . GLN A 1 97 ? -6.290 -2.536 -12.905 1.00 94.81 97 GLN A O 1
ATOM 771 N N . LEU A 1 98 ? -7.612 -1.960 -14.628 1.00 94.94 98 LEU A N 1
ATOM 772 C CA . LEU A 1 98 ? -8.766 -1.603 -13.796 1.00 94.94 98 LEU A CA 1
ATOM 773 C C . LEU A 1 98 ? -9.192 -2.760 -12.879 1.00 94.94 98 LEU A C 1
ATOM 775 O O . LEU A 1 98 ? -9.568 -2.531 -11.731 1.00 94.94 98 LEU A O 1
ATOM 779 N N . SER A 1 99 ? -9.092 -3.999 -13.366 1.00 95.38 99 SER A N 1
ATOM 780 C CA . SER A 1 99 ? -9.401 -5.209 -12.600 1.00 95.38 99 SER A CA 1
ATOM 781 C C . SER A 1 99 ? -8.582 -5.312 -11.311 1.00 95.38 99 SER A C 1
ATOM 783 O O . SER A 1 99 ? -9.138 -5.650 -10.266 1.00 95.38 99 SER A O 1
ATOM 785 N N . MET A 1 100 ? -7.296 -4.953 -11.354 1.00 94.44 100 MET A N 1
ATOM 786 C CA . MET A 1 100 ? -6.417 -4.961 -10.184 1.00 94.44 100 MET A CA 1
ATOM 787 C C . MET A 1 100 ? -6.866 -3.921 -9.150 1.00 94.44 100 MET A C 1
ATOM 789 O O . MET A 1 100 ? -6.984 -4.225 -7.962 1.00 94.44 100 MET A O 1
ATOM 793 N N . ASN A 1 101 ? -7.187 -2.708 -9.603 1.00 96.25 101 ASN A N 1
ATOM 794 C CA . ASN A 1 101 ? -7.621 -1.624 -8.720 1.00 96.25 101 ASN A CA 1
ATOM 795 C C . ASN A 1 101 ? -8.974 -1.928 -8.069 1.00 96.25 101 ASN A C 1
ATOM 797 O O . ASN A 1 101 ? -9.122 -1.752 -6.860 1.00 96.25 101 ASN A O 1
ATOM 801 N N . LEU A 1 102 ? -9.943 -2.440 -8.833 1.00 96.75 102 LEU A N 1
ATOM 802 C CA . LEU A 1 102 ? -11.245 -2.848 -8.297 1.00 96.75 102 LEU A CA 1
ATOM 803 C C . LEU A 1 102 ? -11.121 -4.027 -7.327 1.00 96.75 102 LEU A C 1
ATOM 805 O O . LEU A 1 102 ? -11.783 -4.026 -6.287 1.00 96.75 102 LEU A O 1
ATOM 809 N N . GLY A 1 103 ? -10.240 -4.987 -7.625 1.00 96.00 103 GLY A N 1
ATOM 810 C CA . GLY A 1 103 ? -9.957 -6.129 -6.757 1.00 96.00 103 GLY A CA 1
ATOM 811 C C . GLY A 1 103 ? -9.421 -5.727 -5.381 1.00 96.00 103 GLY A C 1
ATOM 812 O O . GLY A 1 103 ? -9.733 -6.384 -4.392 1.00 96.00 103 GLY A O 1
ATOM 813 N N . MET A 1 104 ? -8.676 -4.622 -5.291 1.00 96.19 104 MET A N 1
ATOM 814 C CA . MET A 1 104 ? -8.224 -4.062 -4.012 1.00 96.19 104 MET A CA 1
ATOM 815 C C . MET A 1 104 ? -9.276 -3.151 -3.364 1.00 96.19 104 MET A C 1
ATOM 817 O O . MET A 1 104 ? -9.526 -3.249 -2.163 1.00 96.19 104 MET A O 1
ATOM 821 N N . ALA A 1 105 ? -9.898 -2.260 -4.139 1.00 96.06 105 ALA A N 1
ATOM 822 C CA . ALA A 1 105 ? -10.755 -1.200 -3.613 1.00 96.06 105 ALA A CA 1
ATOM 823 C C . ALA A 1 105 ? -12.076 -1.724 -3.032 1.00 96.06 105 ALA A C 1
ATOM 825 O O . ALA A 1 105 ? -12.455 -1.331 -1.927 1.00 96.06 105 ALA A O 1
ATOM 826 N N . ILE A 1 106 ? -12.770 -2.614 -3.751 1.00 97.56 106 ILE A N 1
ATOM 827 C CA . ILE A 1 106 ? -14.116 -3.065 -3.364 1.00 97.56 106 ILE A CA 1
ATOM 828 C C . ILE A 1 106 ? -14.095 -3.804 -2.018 1.00 97.56 106 ILE A C 1
ATOM 830 O O . ILE A 1 106 ? -14.871 -3.416 -1.141 1.00 97.56 106 ILE A O 1
ATOM 834 N N . PRO A 1 107 ? -13.223 -4.808 -1.783 1.00 96.75 107 PRO A N 1
ATOM 835 C CA . PRO A 1 107 ? -13.223 -5.532 -0.511 1.00 96.75 107 PRO A CA 1
ATOM 836 C C . PRO A 1 107 ? -12.882 -4.643 0.687 1.00 96.75 107 PRO A C 1
ATOM 838 O O . PRO A 1 107 ? -13.495 -4.775 1.746 1.00 96.75 107 PRO A O 1
ATOM 841 N N . LEU A 1 108 ? -11.938 -3.711 0.525 1.00 96.88 108 LEU A N 1
ATOM 842 C CA . LEU A 1 108 ? -11.527 -2.806 1.599 1.00 96.88 108 LEU A CA 1
ATOM 843 C C . LEU A 1 108 ? -12.617 -1.811 1.963 1.00 96.88 108 LEU A C 1
ATOM 845 O O . LEU A 1 108 ? -12.941 -1.647 3.141 1.00 96.88 108 LEU A O 1
ATOM 849 N N . TRP A 1 109 ? -13.205 -1.176 0.953 1.00 97.12 109 TRP A N 1
ATOM 850 C CA . TRP A 1 109 ? -14.300 -0.241 1.156 1.00 97.12 109 TRP A CA 1
ATOM 851 C C . TRP A 1 109 ? -15.519 -0.944 1.759 1.00 97.12 109 TRP A C 1
ATOM 853 O O . TRP A 1 109 ? -16.048 -0.495 2.777 1.00 97.12 109 TRP A O 1
ATOM 863 N N . ALA A 1 110 ? -15.912 -2.094 1.203 1.00 97.56 110 ALA A N 1
ATOM 864 C CA . ALA A 1 110 ? -17.023 -2.880 1.728 1.00 97.56 110 ALA A CA 1
ATOM 865 C C . ALA A 1 110 ? -16.760 -3.310 3.178 1.00 97.56 110 ALA A C 1
ATOM 867 O O . ALA A 1 110 ? -17.643 -3.191 4.025 1.00 97.56 110 ALA A O 1
ATOM 868 N N . GLY A 1 111 ? -15.537 -3.735 3.502 1.00 96.50 111 GLY A N 1
ATOM 869 C CA . GLY A 1 111 ? -15.141 -4.067 4.868 1.00 96.50 111 GLY A CA 1
ATOM 870 C C . GLY A 1 111 ? -15.302 -2.891 5.841 1.00 96.50 111 GLY A C 1
ATOM 871 O O . GLY A 1 111 ? -15.846 -3.069 6.934 1.00 96.50 111 GLY A O 1
ATOM 872 N N . ALA A 1 112 ? -14.902 -1.678 5.452 1.00 95.12 112 ALA A N 1
ATOM 873 C CA . ALA A 1 112 ? -15.084 -0.478 6.273 1.00 95.12 112 ALA A CA 1
ATOM 874 C C . ALA A 1 112 ? -16.573 -0.147 6.494 1.00 95.12 112 ALA A C 1
ATOM 876 O O . ALA A 1 112 ? -17.000 0.108 7.622 1.00 95.12 112 ALA A O 1
ATOM 877 N N . VAL A 1 113 ? -17.388 -0.224 5.442 1.00 96.25 113 VAL A N 1
ATOM 878 C CA . VAL A 1 113 ? -18.834 0.039 5.518 1.00 96.25 113 VAL A CA 1
ATOM 879 C C . VAL A 1 113 ? -19.541 -0.999 6.394 1.00 96.25 113 VAL A C 1
ATOM 881 O O . VAL A 1 113 ? -20.269 -0.642 7.322 1.00 96.25 113 VAL A O 1
ATOM 884 N N . ILE A 1 114 ? -19.280 -2.289 6.169 1.00 96.62 114 ILE A N 1
ATOM 885 C CA . ILE A 1 114 ? -19.887 -3.391 6.929 1.00 96.62 114 ILE A CA 1
ATOM 886 C C . ILE A 1 114 ? -19.477 -3.326 8.404 1.00 96.62 114 ILE A C 1
ATOM 888 O O . ILE A 1 114 ? -20.312 -3.543 9.284 1.00 96.62 114 ILE A O 1
ATOM 892 N N . THR A 1 115 ? -18.217 -3.002 8.712 1.00 95.25 115 THR A N 1
ATOM 893 C CA . THR A 1 115 ? -17.785 -2.823 10.109 1.00 95.25 115 THR A CA 1
ATOM 894 C C . THR A 1 115 ? -18.448 -1.614 10.768 1.00 95.25 115 THR A C 1
ATOM 896 O O . THR A 1 115 ? -18.840 -1.708 11.935 1.00 95.25 115 THR A O 1
ATOM 899 N N . GLY A 1 116 ? -18.646 -0.518 10.031 1.00 94.94 116 GLY A N 1
ATOM 900 C CA . GLY A 1 116 ? -19.427 0.638 10.472 1.00 94.94 116 GLY A CA 1
ATOM 901 C C . GLY A 1 116 ? -20.857 0.256 10.849 1.00 94.94 116 GLY A C 1
ATOM 902 O O . GLY A 1 116 ? -21.274 0.496 11.985 1.00 94.94 116 GLY A O 1
ATOM 903 N N . PHE A 1 117 ? -21.567 -0.431 9.952 1.00 95.75 117 PHE A N 1
ATOM 904 C CA . PHE A 1 117 ? -22.916 -0.925 10.225 1.00 95.75 117 PHE A CA 1
ATOM 905 C C . PHE A 1 117 ? -22.941 -1.903 11.400 1.00 95.75 117 PHE A C 1
ATOM 907 O O . PHE A 1 117 ? -23.750 -1.741 12.304 1.00 95.75 117 PHE A O 1
ATOM 914 N N . ARG A 1 118 ? -22.027 -2.875 11.463 1.00 95.31 118 ARG A N 1
ATOM 915 C CA . ARG A 1 118 ? -22.026 -3.895 12.524 1.00 95.31 118 ARG A CA 1
ATOM 916 C C . ARG A 1 118 ? -21.863 -3.307 13.926 1.00 95.31 118 ARG A C 1
ATOM 918 O O . ARG A 1 118 ? -22.490 -3.797 14.861 1.00 95.31 118 ARG A O 1
ATOM 925 N N . TYR A 1 119 ? -21.004 -2.301 14.094 1.00 94.00 119 TYR A N 1
ATOM 926 C CA . TYR A 1 119 ? -20.677 -1.766 15.421 1.00 94.00 119 TYR A CA 1
ATOM 927 C C . TYR A 1 119 ? -21.391 -0.457 15.769 1.00 94.00 119 TYR A C 1
ATOM 929 O O . TYR A 1 119 ? -21.477 -0.128 16.953 1.00 94.00 119 TYR A O 1
ATOM 937 N N . LYS A 1 120 ? -21.859 0.313 14.780 1.00 93.19 120 LYS A N 1
ATOM 938 C CA . LYS A 1 120 ? -22.453 1.644 14.975 1.00 93.19 120 LYS A CA 1
ATOM 939 C C . LYS A 1 120 ? -23.592 1.943 13.983 1.00 93.19 120 LYS A C 1
ATOM 941 O O . LYS A 1 120 ? -23.613 3.027 13.408 1.00 93.19 120 LYS A O 1
ATOM 946 N N . THR A 1 121 ? -24.571 1.040 13.851 1.00 93.12 121 THR A N 1
ATOM 947 C CA . THR A 1 121 ? -25.735 1.171 12.938 1.00 93.12 121 THR A CA 1
ATOM 948 C C . THR A 1 121 ? -26.398 2.554 12.940 1.00 93.12 121 THR A C 1
ATOM 950 O O . THR A 1 121 ? -26.633 3.130 11.882 1.00 93.12 121 THR A O 1
ATOM 953 N N . LYS A 1 122 ? -26.704 3.103 14.125 1.00 95.19 122 LYS A N 1
ATOM 954 C CA . LYS A 1 122 ? -27.395 4.397 14.255 1.00 95.19 122 LYS A CA 1
ATOM 955 C C . LYS A 1 122 ? -26.565 5.547 13.694 1.00 95.19 122 LYS A C 1
ATOM 957 O O . LYS A 1 122 ? -27.078 6.339 12.919 1.00 95.19 122 LYS A O 1
ATOM 962 N N . ALA A 1 123 ? -25.286 5.619 14.067 1.00 94.81 123 ALA A N 1
ATOM 963 C CA . ALA A 1 123 ? -24.400 6.671 13.580 1.00 94.81 123 ALA A CA 1
ATOM 964 C C . ALA A 1 123 ? -24.118 6.509 12.080 1.00 94.81 123 ALA A C 1
ATOM 966 O O . ALA A 1 123 ? -24.126 7.498 11.363 1.00 94.81 123 ALA A O 1
ATOM 967 N N . SER A 1 124 ? -23.921 5.277 11.589 1.00 93.81 124 SER A N 1
ATOM 968 C CA . SER A 1 124 ? -23.690 5.034 10.160 1.00 93.81 124 SER A CA 1
ATOM 969 C C . SER A 1 124 ? -24.890 5.415 9.293 1.00 93.81 124 SER A C 1
ATOM 971 O O . SER A 1 124 ? -24.689 5.951 8.214 1.00 93.81 124 SER A O 1
ATOM 973 N N . LEU A 1 125 ? -26.121 5.170 9.760 1.00 94.62 125 LEU A N 1
ATOM 974 C CA . LEU A 1 125 ? -27.339 5.576 9.049 1.00 94.62 125 LEU A CA 1
ATOM 975 C C . LEU A 1 125 ? -27.609 7.081 9.161 1.00 94.62 125 LEU A C 1
ATOM 977 O O . LEU A 1 125 ? -28.091 7.671 8.208 1.00 94.62 125 LEU A O 1
ATOM 981 N N . ALA A 1 126 ? -27.283 7.701 10.297 1.00 95.94 126 ALA A N 1
ATOM 982 C CA . ALA A 1 126 ? -27.466 9.138 10.508 1.00 95.94 126 ALA A CA 1
ATOM 983 C C . ALA A 1 126 ? -26.467 10.018 9.733 1.00 95.94 126 ALA A C 1
ATOM 985 O O . ALA A 1 126 ? -26.645 11.228 9.677 1.00 95.94 126 ALA A O 1
ATOM 986 N N . HIS A 1 127 ? -25.395 9.431 9.192 1.00 91.75 127 HIS A N 1
ATOM 987 C CA . HIS A 1 127 ? -24.443 10.119 8.317 1.00 91.75 127 HIS A CA 1
ATOM 988 C C . HIS A 1 127 ? -24.922 10.241 6.860 1.00 91.75 127 HIS A C 1
ATOM 990 O O . HIS A 1 127 ? -24.237 10.901 6.077 1.00 91.75 127 HIS A O 1
ATOM 996 N N . PHE A 1 128 ? -26.030 9.585 6.502 1.00 81.94 128 PHE A N 1
ATOM 997 C CA . PHE A 1 128 ? -26.697 9.725 5.208 1.00 81.94 128 PHE A CA 1
ATOM 998 C C . PHE A 1 128 ? -27.596 10.965 5.215 1.00 81.94 128 PHE A C 1
ATOM 1000 O O . PHE A 1 128 ? -27.589 11.691 4.199 1.00 81.94 128 PHE A O 1
#

Foldseek 3Di:
DVVVVCPLAPQDDDPNHGCVVVLLCVLVVQADDDPDPDDDPSNVVVVVVLVVVLCVVCVVPDPVRNVCSVVVSVVCSSQVSLVVQVVDPSDRRPVVDPVVVCVSPVVVVVVVLVVCCVPPVPVSVVVD

Organism: Crocidura beata (NCBI:txid3369802)

Radius of gyration: 19.02 Å; chains: 1; bounding box: 49×30×54 Å